Protein AF-A0AAQ3S1R1-F1 (afdb_monomer)

Radius of gyration: 22.3 Å; Cα contacts (8 Å, |Δi|>4): 97; chains: 1; bounding box: 59×36×74 Å

Structure (mmCIF, N/CA/C/O backbone):
data_AF-A0AAQ3S1R1-F1
#
_entry.id   AF-A0AAQ3S1R1-F1
#
loop_
_atom_site.group_PDB
_atom_site.id
_atom_site.type_symbol
_atom_site.label_atom_id
_atom_site.label_alt_id
_atom_site.label_comp_id
_atom_site.label_asym_id
_atom_site.label_entity_id
_atom_site.label_seq_id
_atom_site.pdbx_PDB_ins_code
_atom_site.Cartn_x
_atom_site.Cartn_y
_atom_site.Cartn_z
_atom_site.occupancy
_atom_site.B_iso_or_equiv
_atom_site.auth_seq_id
_atom_site.auth_comp_id
_atom_site.auth_asym_id
_atom_site.auth_atom_id
_atom_site.pdbx_PDB_model_num
ATOM 1 N N . MET A 1 1 ? 2.615 18.971 -16.626 1.00 72.25 1 MET A N 1
ATOM 2 C CA . MET A 1 1 ? 3.283 19.340 -15.354 1.00 72.25 1 MET A CA 1
ATOM 3 C C . MET A 1 1 ? 2.361 20.045 -14.360 1.00 72.25 1 MET A C 1
ATOM 5 O O . MET A 1 1 ? 2.331 19.606 -13.221 1.00 72.25 1 MET A O 1
ATOM 9 N N . ALA A 1 2 ? 1.572 21.056 -14.751 1.00 81.62 2 ALA A N 1
ATOM 10 C CA . ALA A 1 2 ? 0.680 21.777 -13.823 1.00 81.62 2 ALA A CA 1
ATOM 11 C C . ALA A 1 2 ? -0.302 20.872 -13.045 1.00 81.62 2 ALA A C 1
ATOM 13 O O . ALA A 1 2 ? -0.411 20.993 -11.831 1.00 81.62 2 ALA A O 1
ATOM 14 N N . VAL A 1 3 ? -0.940 19.906 -13.717 1.00 83.44 3 VAL A N 1
ATOM 15 C CA . VAL A 1 3 ? -1.873 18.945 -13.085 1.00 83.44 3 VAL A CA 1
ATOM 16 C C . VAL A 1 3 ? -1.208 18.145 -11.955 1.00 83.44 3 VAL A C 1
ATOM 18 O O . VAL A 1 3 ? -1.807 17.939 -10.906 1.00 83.44 3 VAL A O 1
ATOM 21 N N . ILE A 1 4 ? 0.059 17.762 -12.133 1.00 84.31 4 ILE A N 1
ATOM 22 C CA . ILE A 1 4 ? 0.833 16.998 -11.144 1.00 84.31 4 ILE A CA 1
ATOM 23 C C . ILE A 1 4 ? 1.127 17.858 -9.913 1.00 84.31 4 ILE A C 1
ATOM 25 O O . ILE A 1 4 ? 0.994 17.389 -8.786 1.00 84.31 4 ILE A O 1
ATOM 29 N N . LEU A 1 5 ? 1.489 19.128 -10.124 1.00 86.06 5 LEU A N 1
ATOM 30 C CA . LEU A 1 5 ? 1.729 20.072 -9.034 1.00 86.06 5 LEU A CA 1
ATOM 31 C C . LEU A 1 5 ? 0.451 20.309 -8.225 1.00 86.06 5 LEU A C 1
ATOM 33 O O . LEU A 1 5 ? 0.485 20.210 -7.002 1.00 86.06 5 LEU A O 1
ATOM 37 N N . ILE A 1 6 ? -0.684 20.517 -8.897 1.00 88.44 6 ILE A N 1
ATOM 38 C CA . ILE A 1 6 ? -1.992 20.673 -8.245 1.00 88.44 6 ILE A CA 1
ATOM 39 C C . ILE A 1 6 ? -2.332 19.425 -7.423 1.00 88.44 6 ILE A C 1
ATOM 41 O O . ILE A 1 6 ? -2.667 19.533 -6.246 1.00 88.44 6 ILE A O 1
ATOM 45 N N . GLN A 1 7 ? -2.183 18.234 -8.003 1.00 88.38 7 GLN A N 1
ATOM 46 C CA . GLN A 1 7 ? -2.467 16.977 -7.315 1.00 88.38 7 GLN A CA 1
ATOM 47 C C . GLN A 1 7 ? -1.548 16.762 -6.099 1.00 88.38 7 GLN A C 1
ATOM 49 O O . GLN A 1 7 ? -2.020 16.388 -5.027 1.00 88.38 7 GLN A O 1
ATOM 54 N N . SER A 1 8 ? -0.255 17.075 -6.223 1.00 88.25 8 SER A N 1
ATOM 55 C CA . SER A 1 8 ? 0.687 17.015 -5.100 1.00 88.25 8 SER A CA 1
ATOM 56 C C . SER A 1 8 ? 0.331 18.003 -3.981 1.00 88.25 8 SER A C 1
ATOM 58 O O . SER A 1 8 ? 0.365 17.633 -2.808 1.00 88.25 8 SER A O 1
ATOM 60 N N . ALA A 1 9 ? -0.089 19.225 -4.330 1.00 91.25 9 ALA A N 1
ATOM 61 C CA . ALA A 1 9 ? -0.513 20.240 -3.373 1.00 91.25 9 ALA A CA 1
ATOM 62 C C . ALA A 1 9 ? -1.783 19.811 -2.623 1.00 91.25 9 ALA A C 1
ATOM 64 O O . ALA A 1 9 ? -1.864 19.987 -1.409 1.00 91.25 9 ALA A O 1
ATOM 65 N N . ILE A 1 10 ? -2.738 19.179 -3.317 1.00 90.88 10 ILE A N 1
ATOM 66 C CA . ILE A 1 10 ? -3.941 18.608 -2.699 1.00 90.88 10 ILE A CA 1
ATOM 67 C C . ILE A 1 10 ? -3.560 17.518 -1.691 1.00 90.88 10 ILE A C 1
ATOM 69 O O . ILE A 1 10 ? -4.020 17.562 -0.552 1.00 90.88 10 ILE A O 1
ATOM 73 N N . TYR A 1 11 ? -2.690 16.570 -2.059 1.00 91.31 11 TYR A N 1
ATOM 74 C CA . TYR A 1 11 ? -2.262 15.509 -1.138 1.00 91.31 11 TYR A CA 1
ATOM 75 C C . TYR A 1 11 ? -1.512 16.052 0.083 1.00 91.31 11 TYR A C 1
ATOM 77 O O . TYR A 1 11 ? -1.779 15.621 1.204 1.00 91.31 11 TYR A O 1
ATOM 85 N N . LEU A 1 12 ? -0.635 17.042 -0.100 1.00 89.69 12 LEU A N 1
ATOM 86 C CA . LEU A 1 12 ? 0.029 17.727 1.012 1.00 89.69 12 LEU A CA 1
ATOM 87 C C . LEU A 1 12 ? -0.974 18.460 1.912 1.00 89.69 12 LEU A C 1
ATOM 89 O O . LEU A 1 12 ? -0.879 18.367 3.136 1.00 89.69 12 LEU A O 1
ATOM 93 N N . GLY A 1 13 ? -1.968 19.125 1.319 1.00 88.69 13 GLY A N 1
ATOM 94 C CA . GLY A 1 13 ? -3.060 19.769 2.045 1.00 88.69 13 GLY A CA 1
ATOM 95 C C . GLY A 1 13 ? -3.870 18.779 2.884 1.00 88.69 13 GLY A C 1
ATOM 96 O O . GLY A 1 13 ? -4.151 19.049 4.048 1.00 88.69 13 GLY A O 1
ATOM 97 N N . VAL A 1 14 ? -4.176 17.597 2.342 1.00 89.00 14 VAL A N 1
ATOM 98 C CA . VAL A 1 14 ? -4.851 16.511 3.072 1.00 89.00 14 VAL A CA 1
ATOM 99 C C . VAL A 1 14 ? -4.008 16.029 4.254 1.00 89.00 14 VAL A C 1
ATOM 101 O O . VAL A 1 14 ? -4.524 15.891 5.364 1.00 89.00 14 VAL A O 1
ATOM 104 N N . ILE A 1 15 ? -2.705 15.813 4.064 1.00 88.06 15 ILE A N 1
ATOM 105 C CA . ILE A 1 15 ? -1.803 15.398 5.150 1.00 88.06 15 ILE A CA 1
ATOM 106 C C . ILE A 1 15 ? -1.762 16.465 6.254 1.00 88.06 15 ILE A C 1
ATOM 108 O O . ILE A 1 15 ? -1.832 16.133 7.437 1.00 88.06 15 ILE A O 1
ATOM 112 N N . ALA A 1 16 ? -1.688 17.746 5.887 1.00 88.25 16 ALA A N 1
ATOM 113 C CA . ALA A 1 16 ? -1.698 18.848 6.844 1.00 88.25 16 ALA A CA 1
ATOM 114 C C . ALA A 1 16 ? -3.030 18.928 7.609 1.00 88.25 16 ALA A C 1
ATOM 116 O O . ALA A 1 16 ? -3.035 18.968 8.839 1.00 88.25 16 ALA A O 1
ATOM 117 N N . MET A 1 17 ? -4.160 18.867 6.901 1.00 86.00 17 MET A N 1
ATOM 118 C CA . MET A 1 17 ? -5.496 18.905 7.503 1.00 86.00 17 MET A CA 1
ATOM 119 C C . MET A 1 17 ? -5.745 17.721 8.434 1.00 86.00 17 MET A C 1
ATOM 121 O O . MET A 1 17 ? -6.276 17.898 9.525 1.00 86.00 17 MET A O 1
ATOM 125 N N . THR A 1 18 ? -5.318 16.520 8.047 1.00 82.69 18 THR A N 1
ATOM 126 C CA . THR A 1 18 ? -5.491 15.316 8.872 1.00 82.69 18 THR A CA 1
ATOM 127 C C . THR A 1 18 ? -4.656 15.346 10.153 1.00 82.69 18 THR A C 1
ATOM 129 O O . THR A 1 18 ? -5.072 14.760 11.144 1.00 82.69 18 THR A O 1
ATOM 132 N N . ARG A 1 19 ? -3.532 16.078 10.190 1.00 76.81 19 ARG A N 1
ATOM 133 C CA . ARG A 1 19 ? -2.777 16.331 11.434 1.00 76.81 19 ARG A CA 1
ATOM 134 C C . ARG A 1 19 ? -3.428 17.375 12.345 1.00 76.81 19 ARG A C 1
ATOM 136 O O . ARG A 1 19 ? -3.204 17.340 13.550 1.00 76.81 19 ARG A O 1
ATOM 143 N N . LEU A 1 20 ? -4.188 18.310 11.776 1.00 74.25 20 LEU A N 1
ATOM 144 C CA . LEU A 1 20 ? -4.850 19.394 12.511 1.00 74.25 20 LEU A CA 1
ATOM 145 C C . LEU A 1 20 ? -6.255 19.006 12.998 1.00 74.25 20 LEU A C 1
ATOM 147 O O . LEU A 1 20 ? -6.720 19.511 14.020 1.00 74.25 20 LEU A O 1
ATOM 151 N N . ALA A 1 21 ? -6.934 18.107 12.286 1.00 66.31 21 ALA A N 1
ATOM 152 C CA . ALA A 1 21 ? -8.252 17.614 12.651 1.00 66.31 21 ALA A CA 1
ATOM 153 C C . ALA A 1 21 ? -8.159 16.682 13.870 1.00 66.31 21 ALA A C 1
ATOM 155 O O . ALA A 1 21 ? -7.560 15.609 13.819 1.00 66.31 21 ALA A O 1
ATOM 156 N N . ARG A 1 22 ? -8.770 17.090 14.988 1.00 56.19 22 ARG A N 1
ATOM 157 C CA . ARG A 1 22 ? -8.844 16.276 16.208 1.00 56.19 22 ARG A CA 1
ATOM 158 C C . ARG A 1 22 ? -9.687 15.008 15.933 1.00 56.19 22 ARG A C 1
ATOM 160 O O . ARG A 1 22 ? -10.780 15.141 15.379 1.00 56.19 22 ARG A O 1
ATOM 167 N N . PRO A 1 23 ? -9.238 13.801 16.330 1.00 57.78 23 PRO A N 1
ATOM 168 C CA . PRO A 1 23 ? -9.974 12.561 16.078 1.00 57.78 23 PRO A CA 1
ATOM 169 C C . PRO A 1 23 ? -11.322 12.566 16.810 1.00 57.78 2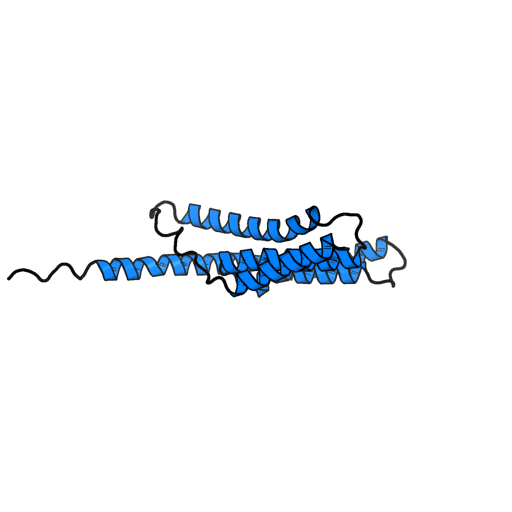3 PRO A C 1
ATOM 171 O O . PRO A 1 23 ? -11.376 12.854 18.007 1.00 57.78 23 PRO A O 1
ATOM 174 N N . SER A 1 24 ? -12.422 12.255 16.115 1.00 54.31 24 SER A N 1
ATOM 175 C CA . SER A 1 24 ? -13.728 12.096 16.767 1.00 54.31 24 SER A CA 1
ATOM 176 C C . SER A 1 24 ? -14.542 10.951 16.165 1.00 54.31 24 SER A C 1
ATOM 178 O O . SER A 1 24 ? -15.211 11.094 15.147 1.00 54.31 24 SER A O 1
ATOM 180 N N . PHE A 1 25 ? -14.529 9.809 16.852 1.00 55.0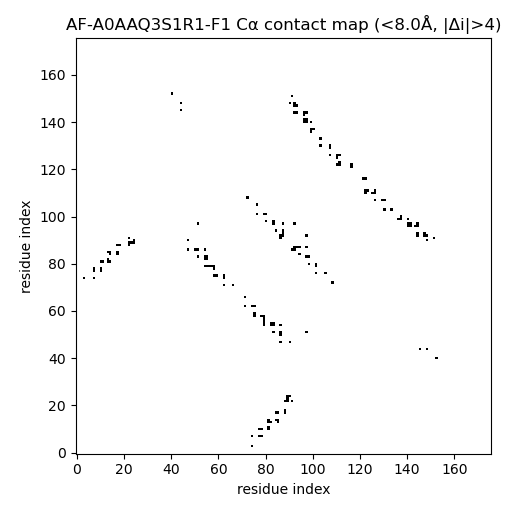3 25 PHE A N 1
ATOM 181 C CA . PHE A 1 25 ? -15.549 8.764 16.700 1.00 55.03 25 PHE A CA 1
ATOM 182 C C . PHE A 1 25 ? -16.813 9.028 17.519 1.00 55.03 25 PHE A C 1
ATOM 184 O O . PHE A 1 25 ? -17.808 8.311 17.394 1.00 55.03 25 PHE A O 1
ATOM 191 N N . SER A 1 26 ? -16.793 10.075 18.344 1.00 50.84 26 SER A N 1
ATOM 192 C CA . SER A 1 26 ? -17.716 10.256 19.464 1.00 50.84 26 SER A CA 1
ATOM 193 C C . SER A 1 26 ? -19.186 10.465 19.088 1.00 50.84 26 SER A C 1
ATOM 195 O O . SER A 1 26 ? -20.030 10.516 19.977 1.00 50.84 26 SER A O 1
ATOM 197 N N . LYS A 1 27 ? -19.538 10.571 17.799 1.00 51.19 27 LYS A N 1
ATOM 198 C CA . LYS A 1 27 ? -20.921 10.850 17.373 1.00 51.19 27 LYS A CA 1
ATOM 199 C C . LYS A 1 27 ? -21.674 9.677 16.747 1.00 51.19 27 LYS A C 1
ATOM 201 O O . LYS A 1 27 ? -22.898 9.752 16.683 1.00 51.19 27 LYS A O 1
ATOM 206 N N . LEU A 1 28 ? -21.005 8.600 16.323 1.00 50.53 28 LEU A N 1
ATOM 207 C CA . LEU A 1 28 ? -21.685 7.473 15.660 1.00 50.53 28 LEU A CA 1
ATOM 208 C C . LEU A 1 28 ? -22.087 6.348 16.629 1.00 50.53 28 LEU A C 1
ATOM 210 O O . LEU A 1 28 ? -23.122 5.717 16.428 1.00 50.53 28 LEU A O 1
ATOM 214 N N . CYS A 1 29 ? -21.339 6.152 17.721 1.00 52.62 29 CYS A N 1
ATOM 215 C CA . CYS A 1 29 ? -21.615 5.100 18.711 1.00 52.62 29 CYS A CA 1
ATOM 216 C C . CYS A 1 29 ? -22.674 5.474 19.764 1.00 52.62 29 CYS A C 1
ATOM 218 O O . CYS A 1 29 ? -23.136 4.606 20.495 1.00 52.62 29 CYS A O 1
ATOM 220 N N . TYR A 1 30 ? -23.112 6.737 19.838 1.00 49.56 30 TYR A N 1
ATOM 221 C CA . TYR A 1 30 ? -24.005 7.197 20.912 1.00 49.56 30 TYR A CA 1
ATOM 222 C C . TYR A 1 30 ? -25.465 6.710 20.781 1.00 49.56 30 TYR A C 1
ATOM 224 O O . TYR A 1 30 ? -26.239 6.835 21.724 1.00 49.56 30 TYR A O 1
ATOM 232 N N . ARG A 1 31 ? -25.894 6.169 19.627 1.00 47.38 31 ARG A N 1
ATOM 233 C CA . ARG A 1 31 ? -27.337 6.066 19.317 1.00 47.38 31 ARG A CA 1
ATOM 234 C C . ARG A 1 31 ? -27.934 4.658 19.191 1.00 47.38 31 ARG A C 1
ATOM 236 O O . ARG A 1 31 ? -29.141 4.570 18.956 1.00 47.38 31 ARG A O 1
ATOM 243 N N . ARG A 1 32 ? -27.194 3.543 19.305 1.00 46.50 32 ARG A N 1
ATOM 244 C CA . ARG A 1 32 ? -27.811 2.244 18.948 1.00 46.50 32 ARG A CA 1
ATOM 245 C C . ARG A 1 32 ? -27.355 1.005 19.730 1.00 46.50 32 ARG A C 1
ATOM 247 O O . ARG A 1 32 ? -26.499 0.262 19.282 1.00 46.50 32 ARG A O 1
ATOM 254 N N . SER A 1 33 ? -28.099 0.756 20.810 1.00 46.12 33 SER A N 1
ATOM 255 C CA . SER A 1 33 ? -28.757 -0.515 21.173 1.00 46.12 33 SER A CA 1
ATOM 256 C C . SER A 1 33 ? -27.902 -1.784 21.353 1.00 46.12 33 SER A C 1
ATOM 258 O O . SER A 1 33 ? -27.384 -2.375 20.400 1.00 46.12 33 SER A O 1
ATOM 260 N N . ASP A 1 34 ? -27.932 -2.273 22.598 1.00 56.06 34 ASP A N 1
ATOM 261 C CA . ASP A 1 34 ? -27.198 -3.400 23.195 1.00 56.06 34 ASP A CA 1
ATOM 262 C C . ASP A 1 34 ? -27.246 -4.745 22.454 1.00 56.06 34 ASP A C 1
ATOM 264 O O . ASP A 1 34 ? -26.391 -5.601 22.663 1.00 56.06 34 ASP A O 1
ATOM 268 N N . LYS A 1 35 ? -28.210 -4.964 21.552 1.00 54.94 35 LYS A N 1
ATOM 269 C CA . LYS A 1 35 ? -28.417 -6.274 20.905 1.00 54.94 35 LYS A CA 1
ATOM 270 C C . LYS A 1 35 ? -27.673 -6.449 19.573 1.00 54.94 35 LYS A C 1
ATOM 272 O O . LYS A 1 35 ? -27.606 -7.560 19.057 1.00 54.94 35 LYS A O 1
ATOM 277 N N . SER A 1 36 ? -27.102 -5.374 19.017 1.00 60.97 36 SER A N 1
ATOM 278 C CA . SER A 1 36 ? -26.448 -5.367 17.690 1.00 60.97 36 SER A CA 1
ATOM 279 C C . SER A 1 36 ? -24.944 -5.069 17.714 1.00 60.97 36 SER A C 1
ATOM 281 O O . SER A 1 36 ? -24.319 -4.993 16.656 1.00 60.97 36 SER A O 1
ATOM 283 N N . ILE A 1 37 ? -24.346 -4.949 18.904 1.00 68.50 37 ILE A N 1
ATOM 284 C CA . ILE A 1 37 ? -22.960 -4.494 19.099 1.00 68.50 37 ILE A CA 1
ATOM 285 C C . ILE A 1 37 ? -21.964 -5.345 18.300 1.00 68.50 37 ILE A C 1
ATOM 287 O O . ILE A 1 37 ? -21.117 -4.793 17.606 1.00 68.50 37 ILE A O 1
ATOM 291 N N . ASN A 1 38 ? -22.106 -6.675 18.299 1.00 69.75 38 ASN A N 1
ATOM 292 C CA . ASN A 1 38 ? -21.210 -7.564 17.546 1.00 69.75 38 ASN A CA 1
ATOM 293 C C . ASN A 1 38 ? -21.316 -7.382 16.022 1.00 69.75 38 ASN A C 1
ATOM 295 O O . ASN A 1 38 ? -20.308 -7.448 15.318 1.00 69.75 38 ASN A O 1
ATOM 299 N N . LEU A 1 39 ? -22.522 -7.123 15.507 1.00 72.81 39 LEU A N 1
ATOM 300 C CA . LEU A 1 39 ? -22.759 -6.913 14.077 1.00 72.81 39 LEU A CA 1
ATOM 301 C C . LEU A 1 39 ? -22.211 -5.550 13.641 1.00 72.81 39 LEU A C 1
ATOM 303 O O . LEU A 1 39 ? -21.494 -5.465 12.645 1.00 72.81 39 LEU A O 1
ATOM 307 N N . VAL A 1 40 ? -22.459 -4.508 14.439 1.00 74.31 40 VAL A N 1
ATOM 308 C CA . VAL A 1 40 ? -21.894 -3.169 14.227 1.00 74.31 40 VAL A CA 1
ATOM 309 C C . VAL A 1 40 ? -20.365 -3.220 14.295 1.00 74.31 40 VAL A C 1
ATOM 311 O O . VAL A 1 40 ? -19.700 -2.715 13.393 1.00 74.31 40 VAL A O 1
ATOM 314 N N . HIS A 1 41 ? -19.800 -3.920 15.280 1.00 74.19 41 HIS A N 1
ATOM 315 C CA . HIS A 1 41 ? -18.359 -4.089 15.450 1.00 74.19 41 HIS A CA 1
ATOM 316 C C . HIS A 1 41 ? -17.713 -4.774 14.236 1.00 74.19 41 HIS A C 1
ATOM 318 O O . HIS A 1 41 ? -16.707 -4.294 13.713 1.00 74.19 41 HIS A O 1
ATOM 324 N N . ASN A 1 42 ? -18.314 -5.860 13.738 1.00 78.75 42 ASN A N 1
ATOM 325 C CA . ASN A 1 42 ? -17.806 -6.557 12.559 1.00 78.75 42 ASN A CA 1
ATOM 326 C C . ASN A 1 42 ? -17.948 -5.712 11.282 1.00 78.75 42 ASN A C 1
ATOM 328 O O . ASN A 1 42 ? -17.025 -5.654 10.472 1.00 78.75 42 ASN A O 1
ATOM 332 N N . SER A 1 43 ? -19.067 -4.997 11.129 1.00 80.88 43 SER A N 1
ATOM 333 C CA . SER A 1 43 ? -19.280 -4.099 9.989 1.00 80.88 43 SER A CA 1
ATOM 334 C C . SER A 1 43 ? -18.255 -2.963 9.958 1.00 80.88 43 SER A C 1
ATOM 336 O O . SER A 1 43 ? -17.694 -2.677 8.905 1.00 80.88 43 SER A O 1
ATOM 338 N N . LEU A 1 44 ? -17.917 -2.381 11.113 1.00 81.00 44 LEU A N 1
ATOM 339 C CA . LEU A 1 44 ? -16.952 -1.289 11.209 1.00 81.00 44 LEU A CA 1
ATOM 340 C C . LEU A 1 44 ? -15.526 -1.763 10.904 1.00 81.00 44 LEU A C 1
ATOM 342 O O . LEU A 1 44 ? -14.792 -1.060 10.214 1.00 81.00 44 LEU A O 1
ATOM 346 N N . LYS A 1 45 ? -15.154 -2.983 11.321 1.00 84.31 45 LYS A N 1
ATOM 347 C CA . LYS A 1 45 ? -13.883 -3.613 10.917 1.00 84.31 45 LYS A CA 1
ATOM 348 C C . LYS A 1 45 ? -13.792 -3.795 9.404 1.00 84.31 45 LYS A C 1
ATOM 350 O O . LYS A 1 4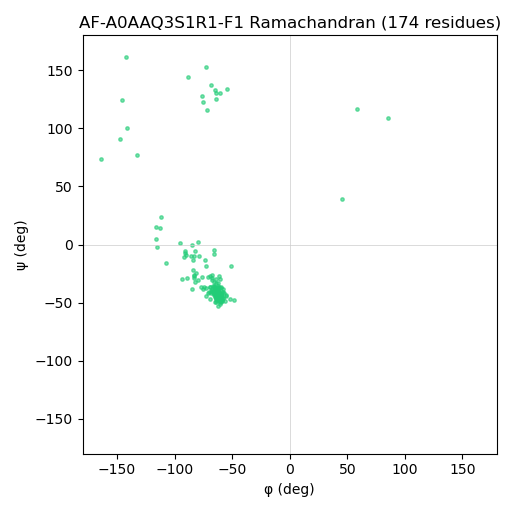5 ? -12.778 -3.444 8.808 1.00 84.31 45 LYS A O 1
ATOM 355 N N . ILE A 1 46 ? -14.850 -4.328 8.790 1.00 85.75 46 ILE A N 1
ATOM 356 C CA . ILE A 1 46 ? -14.910 -4.551 7.341 1.00 85.75 46 ILE A CA 1
ATOM 357 C C . ILE A 1 46 ? -14.805 -3.214 6.602 1.00 85.75 46 ILE A C 1
ATOM 359 O O . ILE A 1 46 ? -13.992 -3.086 5.692 1.00 85.75 46 ILE A O 1
ATOM 363 N N . VAL A 1 47 ? -15.558 -2.199 7.033 1.00 88.12 47 VAL A N 1
ATOM 364 C CA . VAL A 1 47 ? -15.503 -0.849 6.455 1.00 88.12 47 VAL A CA 1
ATOM 365 C C . VAL A 1 47 ? -14.103 -0.249 6.587 1.00 88.12 47 VAL A C 1
ATOM 367 O O . VAL A 1 47 ? -13.579 0.260 5.603 1.00 88.12 47 VAL A O 1
ATOM 370 N N . ALA A 1 48 ? -13.458 -0.360 7.751 1.00 86.50 48 ALA A N 1
ATOM 371 C CA . ALA A 1 48 ? -12.100 0.144 7.951 1.00 86.50 48 ALA A CA 1
ATOM 372 C C . ALA A 1 48 ? -11.091 -0.519 6.999 1.00 86.50 48 ALA A C 1
ATOM 374 O O . ALA A 1 48 ? -10.289 0.172 6.369 1.00 86.50 48 ALA A O 1
ATOM 375 N N . LEU A 1 49 ? -11.158 -1.846 6.838 1.00 88.62 49 LEU A N 1
ATOM 376 C CA . LEU A 1 49 ? -10.303 -2.579 5.900 1.00 88.62 49 LEU A CA 1
ATOM 377 C C . LEU A 1 49 ? -10.562 -2.164 4.445 1.00 88.62 49 LEU A C 1
ATOM 379 O O . LEU A 1 49 ? -9.608 -1.937 3.701 1.00 88.62 49 LEU A O 1
ATOM 383 N N . TRP A 1 50 ? -11.827 -1.991 4.050 1.00 90.81 50 TRP A N 1
ATOM 384 C CA . TRP A 1 50 ? -12.188 -1.491 2.721 1.00 90.81 50 TRP A CA 1
ATOM 385 C C . TRP A 1 50 ? -11.709 -0.063 2.475 1.00 90.81 50 TRP A C 1
ATOM 387 O O . TRP A 1 50 ? -11.228 0.228 1.384 1.00 90.81 50 TRP A O 1
ATOM 397 N N . CYS A 1 51 ? -11.783 0.821 3.472 1.00 89.25 51 CYS A N 1
ATOM 398 C CA . CYS A 1 51 ? -11.249 2.176 3.369 1.00 89.25 51 CYS A CA 1
ATOM 399 C C . CYS A 1 51 ? -9.731 2.170 3.164 1.00 89.25 51 CYS A C 1
ATOM 401 O O . CYS A 1 51 ? -9.229 2.913 2.323 1.00 89.25 51 CYS A O 1
ATOM 403 N N . ILE A 1 52 ? -8.999 1.320 3.893 1.00 90.12 52 ILE A N 1
ATOM 404 C CA . ILE A 1 52 ? -7.548 1.170 3.711 1.00 90.12 52 ILE A CA 1
ATOM 405 C C . ILE A 1 52 ? -7.247 0.639 2.306 1.00 90.12 52 ILE A C 1
ATOM 407 O O . ILE A 1 52 ? -6.396 1.195 1.619 1.00 90.12 52 ILE A O 1
ATOM 411 N N . LEU A 1 53 ? -7.966 -0.386 1.842 1.00 91.62 53 LEU A N 1
ATOM 412 C CA . LEU A 1 53 ? -7.791 -0.925 0.492 1.00 91.62 53 LEU A CA 1
ATOM 413 C C . LEU A 1 53 ? -8.067 0.141 -0.579 1.00 91.62 53 LEU A C 1
ATOM 415 O O . LEU A 1 53 ? -7.253 0.354 -1.476 1.00 91.62 53 LEU A O 1
ATOM 419 N N . ALA A 1 54 ? -9.179 0.866 -0.447 1.00 92.06 54 ALA A N 1
ATOM 420 C CA . ALA A 1 54 ? -9.543 1.953 -1.346 1.00 92.06 54 ALA A CA 1
ATOM 421 C C . ALA A 1 54 ? -8.484 3.066 -1.356 1.00 92.06 54 ALA A C 1
ATOM 423 O O . ALA A 1 54 ? -8.198 3.611 -2.421 1.00 92.06 54 ALA A O 1
ATOM 424 N N . ALA A 1 55 ? -7.850 3.370 -0.219 1.00 92.62 55 ALA A N 1
ATOM 425 C CA . ALA A 1 55 ? -6.777 4.361 -0.135 1.00 92.62 55 ALA A CA 1
ATOM 426 C C . ALA A 1 55 ? -5.541 3.990 -0.977 1.00 92.62 55 ALA A C 1
ATOM 428 O O . ALA A 1 55 ? -4.910 4.880 -1.542 1.00 92.62 55 ALA A O 1
ATOM 429 N N . TYR A 1 56 ? -5.222 2.699 -1.118 1.00 90.88 56 TYR A N 1
ATOM 430 C CA . TYR A 1 56 ? -4.123 2.228 -1.974 1.00 90.88 56 TYR A CA 1
ATOM 431 C C . TYR A 1 56 ? -4.513 2.084 -3.449 1.00 90.88 56 TYR A C 1
ATOM 433 O O . TYR A 1 56 ? -3.662 2.224 -4.327 1.00 90.88 56 TYR A O 1
ATOM 441 N N . VAL A 1 57 ? -5.785 1.807 -3.736 1.00 92.19 57 VAL A N 1
ATOM 442 C CA . VAL A 1 57 ? -6.283 1.585 -5.102 1.00 92.19 57 VAL A CA 1
ATOM 443 C C . VAL A 1 57 ? -6.635 2.901 -5.804 1.00 92.19 57 VAL A C 1
ATOM 445 O O . VAL A 1 57 ? -6.354 3.073 -6.985 1.00 92.19 57 VAL A O 1
ATOM 448 N N . THR A 1 58 ? -7.204 3.868 -5.087 1.00 90.62 58 THR A N 1
ATOM 449 C CA . THR A 1 58 ? -7.681 5.140 -5.659 1.00 90.62 58 THR A CA 1
ATOM 450 C C . THR A 1 58 ? -6.587 5.937 -6.389 1.00 90.62 58 THR A C 1
ATOM 452 O O . THR A 1 58 ? -6.832 6.365 -7.518 1.00 90.62 58 THR A O 1
ATOM 455 N N . PRO A 1 59 ? -5.366 6.115 -5.839 1.00 88.31 59 PRO A N 1
ATOM 456 C CA . PRO A 1 59 ? -4.312 6.861 -6.524 1.00 88.31 59 PRO A CA 1
ATOM 457 C C . PRO A 1 59 ? -3.914 6.238 -7.866 1.00 88.31 59 PRO A C 1
ATOM 459 O O . PRO A 1 59 ? -3.549 6.970 -8.778 1.00 88.31 59 PRO A O 1
ATOM 462 N N . PHE A 1 60 ? -4.034 4.914 -8.020 1.00 87.31 60 PHE A N 1
ATOM 463 C CA . PHE A 1 60 ? -3.724 4.228 -9.276 1.00 87.31 60 PHE A CA 1
ATOM 464 C C . PHE A 1 60 ? -4.634 4.682 -10.428 1.00 87.31 60 PHE A C 1
ATOM 466 O O . PHE A 1 60 ? -4.153 4.881 -11.537 1.00 87.31 60 PHE A O 1
ATOM 473 N N . PHE A 1 61 ? -5.923 4.906 -10.158 1.00 87.25 61 PHE A N 1
ATOM 474 C CA . PHE A 1 61 ? -6.889 5.347 -11.172 1.00 87.25 61 PHE A CA 1
ATOM 475 C C . PHE A 1 61 ? -6.847 6.852 -11.453 1.00 87.25 61 PHE A C 1
ATOM 477 O O . PHE A 1 61 ? -7.256 7.287 -12.525 1.00 87.25 61 PHE A O 1
ATOM 484 N N . ILE A 1 62 ? -6.379 7.656 -10.495 1.00 85.75 62 ILE A N 1
ATOM 485 C CA . ILE A 1 62 ? -6.315 9.116 -10.649 1.00 85.75 62 ILE A CA 1
ATOM 486 C C . ILE A 1 62 ? -5.088 9.533 -11.472 1.00 85.75 62 ILE A C 1
ATOM 488 O O . ILE A 1 62 ? -5.119 10.561 -12.147 1.00 85.75 62 ILE A O 1
ATOM 492 N N . ILE A 1 63 ? -3.991 8.772 -11.412 1.00 85.19 63 ILE A N 1
ATOM 493 C CA . ILE A 1 63 ? -2.738 9.14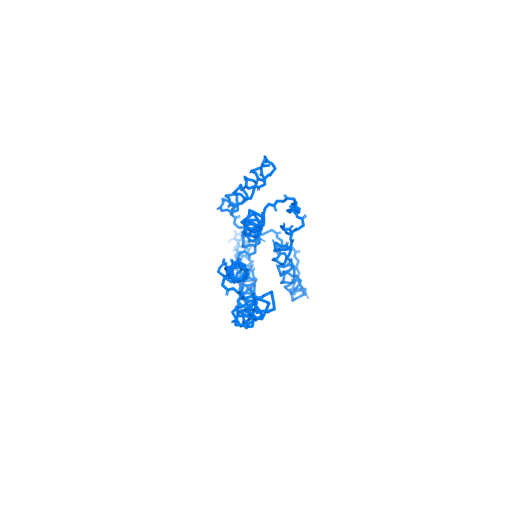6 -12.074 1.00 85.19 63 ILE A CA 1
ATOM 494 C C . ILE A 1 63 ? -2.851 8.920 -13.588 1.00 85.19 63 ILE A C 1
ATOM 496 O O . ILE A 1 63 ? -3.082 7.793 -14.025 1.00 85.19 63 ILE A O 1
ATOM 500 N N . PRO A 1 64 ? -2.634 9.958 -1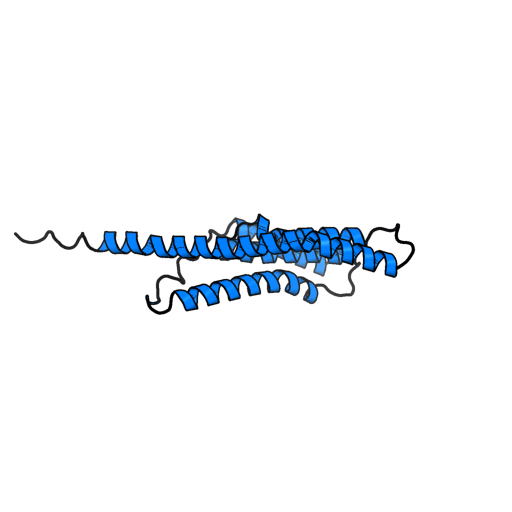4.415 1.00 81.69 64 PRO A N 1
ATOM 501 C CA . PRO A 1 64 ? -2.694 9.804 -15.859 1.00 81.69 64 PRO A CA 1
ATOM 502 C C . PRO A 1 64 ? -1.529 8.950 -16.379 1.00 81.69 64 PRO A C 1
ATOM 504 O O . PRO A 1 64 ? -0.372 9.152 -16.006 1.00 81.69 64 PRO A O 1
ATOM 507 N N . HIS A 1 65 ? -1.823 8.044 -17.315 1.00 79.06 65 HIS A N 1
ATOM 508 C CA . HIS A 1 65 ? -0.842 7.132 -17.925 1.00 79.06 65 HIS A CA 1
ATOM 509 C C . HIS A 1 65 ? 0.241 7.823 -18.769 1.00 79.06 65 HIS A C 1
ATOM 511 O O . HIS A 1 65 ? 1.198 7.186 -19.194 1.00 79.06 65 HIS A O 1
ATOM 517 N N . THR A 1 66 ? 0.109 9.125 -19.019 1.00 82.69 66 THR A N 1
ATOM 518 C CA . THR A 1 66 ? 1.047 9.921 -19.821 1.00 82.69 66 THR A CA 1
ATOM 519 C C . THR A 1 66 ? 2.238 10.454 -19.017 1.00 82.69 66 THR A C 1
ATOM 521 O O . THR A 1 66 ? 3.094 11.147 -19.566 1.00 82.69 66 THR A O 1
ATOM 524 N N . VAL A 1 67 ? 2.302 10.169 -17.713 1.00 84.12 67 VAL A N 1
ATOM 525 C CA . VAL A 1 67 ? 3.354 10.659 -16.813 1.00 84.12 67 VAL A CA 1
ATOM 526 C C . VAL A 1 67 ? 4.543 9.701 -16.793 1.00 84.12 67 VAL A C 1
ATOM 528 O O . VAL A 1 67 ? 4.385 8.484 -16.819 1.00 84.12 67 VAL A O 1
ATOM 531 N N . HIS A 1 68 ? 5.751 10.261 -16.693 1.00 85.81 68 HIS A N 1
ATOM 532 C CA . HIS A 1 68 ? 6.976 9.481 -16.543 1.00 85.81 68 HIS A CA 1
ATOM 533 C C . HIS A 1 68 ? 6.882 8.515 -15.338 1.00 85.81 68 HIS A C 1
ATOM 535 O O . HIS A 1 68 ? 6.513 8.970 -14.250 1.00 85.81 68 HIS A O 1
ATOM 541 N N . PRO A 1 69 ? 7.274 7.231 -15.468 1.00 84.69 69 PRO A N 1
ATOM 542 C CA . PRO A 1 69 ? 7.061 6.206 -14.439 1.00 84.69 69 PRO A CA 1
ATOM 543 C C . PRO A 1 69 ? 7.550 6.593 -13.040 1.00 84.69 69 PRO A C 1
ATOM 545 O O . PRO A 1 69 ? 6.792 6.495 -12.083 1.00 84.69 69 PRO A O 1
ATOM 548 N N . ILE A 1 70 ? 8.769 7.132 -12.922 1.00 86.00 70 ILE A N 1
ATOM 549 C CA . ILE A 1 70 ? 9.344 7.572 -11.633 1.00 86.00 70 ILE A CA 1
ATOM 550 C C . ILE A 1 70 ? 8.467 8.638 -10.961 1.00 86.00 70 ILE A C 1
ATOM 552 O O . ILE A 1 70 ? 8.240 8.616 -9.753 1.00 86.00 70 ILE A O 1
ATOM 556 N N . LEU A 1 71 ? 7.950 9.573 -11.756 1.00 87.38 71 LEU A N 1
ATOM 557 C CA . LEU A 1 71 ? 7.142 10.679 -11.262 1.00 87.38 71 LEU A CA 1
ATOM 558 C C . LEU A 1 71 ? 5.738 10.189 -10.874 1.00 87.38 71 LEU A C 1
ATOM 560 O O . LEU A 1 71 ? 5.198 10.610 -9.853 1.00 87.38 71 LEU A O 1
ATOM 564 N N . GLY A 1 72 ? 5.191 9.239 -11.639 1.00 88.94 72 GLY A N 1
ATOM 565 C CA . GLY A 1 72 ? 3.959 8.526 -11.307 1.00 88.94 72 GLY A CA 1
ATOM 566 C C . GLY A 1 72 ? 4.075 7.717 -10.014 1.00 88.94 72 GLY A C 1
ATOM 567 O O . GLY A 1 72 ? 3.166 7.759 -9.194 1.00 88.94 72 GLY A O 1
ATOM 568 N N . TRP A 1 73 ? 5.205 7.047 -9.773 1.00 91.06 73 TRP A N 1
ATOM 569 C CA . TRP A 1 73 ? 5.446 6.291 -8.540 1.00 91.06 73 TRP A CA 1
ATOM 570 C C . TRP A 1 73 ? 5.480 7.185 -7.305 1.00 91.06 73 TRP A C 1
ATOM 572 O O . TRP A 1 73 ? 4.822 6.883 -6.313 1.00 91.06 73 TRP A O 1
ATOM 582 N N . ILE A 1 74 ? 6.195 8.312 -7.365 1.00 91.19 74 ILE A N 1
ATOM 583 C CA . ILE A 1 74 ? 6.242 9.274 -6.254 1.00 91.19 74 ILE A CA 1
ATOM 584 C C . ILE A 1 74 ? 4.842 9.833 -5.978 1.00 91.19 74 ILE A C 1
ATOM 586 O O . ILE A 1 74 ? 4.421 9.906 -4.824 1.00 91.19 74 ILE A O 1
ATOM 590 N N . LEU A 1 75 ? 4.097 10.184 -7.029 1.00 91.00 75 LEU A N 1
ATOM 591 C CA . LEU A 1 75 ? 2.741 10.714 -6.900 1.00 91.00 75 LEU A CA 1
ATOM 592 C C . LEU A 1 75 ? 1.765 9.671 -6.332 1.00 91.00 75 LEU A C 1
ATOM 594 O O . LEU A 1 75 ? 0.937 10.008 -5.487 1.00 91.00 75 LEU A O 1
ATOM 598 N N . TYR A 1 76 ? 1.903 8.407 -6.742 1.00 92.69 76 TYR A N 1
ATOM 599 C CA . TYR A 1 76 ? 1.154 7.273 -6.200 1.00 92.69 76 TYR A CA 1
ATOM 600 C C . TYR A 1 76 ? 1.431 7.091 -4.710 1.00 92.69 76 TYR A C 1
ATOM 602 O O . TYR A 1 76 ? 0.497 7.051 -3.912 1.00 92.69 76 TYR A O 1
ATOM 610 N N . LEU A 1 77 ? 2.709 7.036 -4.326 1.00 92.62 77 LEU A N 1
ATOM 611 C CA . LEU A 1 77 ? 3.120 6.863 -2.936 1.00 92.62 77 LEU A CA 1
ATOM 612 C C . LEU A 1 77 ? 2.640 8.024 -2.061 1.00 92.62 77 LEU A C 1
ATOM 614 O O . LEU A 1 77 ? 2.164 7.788 -0.950 1.00 92.62 77 LEU A O 1
ATOM 618 N N . LEU A 1 78 ? 2.715 9.260 -2.559 1.00 92.88 78 LEU A N 1
ATOM 619 C CA . LEU A 1 78 ? 2.222 10.441 -1.854 1.00 92.88 78 LEU A CA 1
ATOM 620 C C . LEU A 1 78 ? 0.693 10.415 -1.695 1.00 92.88 78 LEU A C 1
ATOM 622 O O . LEU A 1 78 ? 0.187 10.689 -0.608 1.00 92.88 78 LEU A O 1
ATOM 626 N N . GLY A 1 79 ? -0.039 10.049 -2.750 1.00 91.75 79 GLY A N 1
ATOM 627 C CA . GLY A 1 79 ? -1.496 9.926 -2.720 1.00 91.75 79 GLY A CA 1
ATOM 628 C C . GLY A 1 79 ? -1.974 8.817 -1.784 1.00 91.75 79 GLY A C 1
ATOM 629 O O . GLY A 1 79 ? -2.862 9.048 -0.965 1.00 91.75 79 GLY A O 1
ATOM 630 N N . ALA A 1 80 ? -1.344 7.642 -1.844 1.00 93.44 80 ALA A N 1
ATOM 631 C CA . ALA A 1 80 ? -1.635 6.530 -0.944 1.00 93.44 80 ALA A CA 1
ATOM 632 C C . ALA A 1 80 ? -1.369 6.927 0.515 1.00 93.44 80 ALA A C 1
ATOM 634 O O . ALA A 1 80 ? -2.220 6.715 1.373 1.00 93.44 80 ALA A O 1
ATOM 635 N N . PHE A 1 81 ? -0.243 7.593 0.795 1.00 92.19 81 PHE A N 1
ATOM 636 C CA . PHE A 1 81 ? 0.071 8.092 2.134 1.00 92.19 81 PHE A CA 1
ATOM 637 C C . PHE A 1 81 ? -0.969 9.106 2.642 1.00 92.19 81 PHE A C 1
ATOM 639 O O . PHE A 1 81 ? -1.413 9.003 3.786 1.00 92.19 81 PHE A O 1
ATOM 646 N N . ALA A 1 82 ? -1.397 10.050 1.798 1.00 93.00 82 ALA A N 1
ATOM 647 C CA . ALA A 1 82 ? -2.402 11.053 2.152 1.00 93.00 82 ALA A CA 1
ATOM 648 C C . ALA A 1 82 ? -3.781 10.435 2.440 1.00 93.00 82 ALA A C 1
ATOM 650 O O . ALA A 1 82 ? -4.444 10.805 3.404 1.00 93.00 82 ALA A O 1
ATOM 651 N N . LEU A 1 83 ? -4.221 9.462 1.640 1.00 91.50 83 LEU A N 1
ATOM 652 C CA . LEU A 1 83 ? -5.497 8.782 1.878 1.00 91.50 83 LEU A CA 1
ATOM 653 C C . LEU A 1 83 ? -5.422 7.841 3.090 1.00 91.50 83 LEU A C 1
ATOM 655 O O . LEU A 1 83 ? -6.357 7.784 3.891 1.00 91.50 83 LEU A O 1
ATOM 659 N N . CYS A 1 84 ? -4.292 7.158 3.291 1.00 89.69 84 CYS A N 1
ATOM 660 C CA . CYS A 1 84 ? -4.052 6.376 4.500 1.00 89.69 84 CYS A CA 1
ATOM 661 C C . CYS A 1 84 ? -4.030 7.257 5.755 1.00 89.69 84 CYS A C 1
ATOM 663 O O . CYS A 1 84 ? -4.530 6.817 6.787 1.00 89.69 84 CYS A O 1
ATOM 665 N N . SER A 1 85 ? -3.519 8.495 5.695 1.00 88.31 85 SER A N 1
ATOM 666 C CA . SER A 1 85 ? -3.539 9.405 6.849 1.00 88.31 85 SER A CA 1
ATOM 667 C C . SER A 1 85 ? -4.961 9.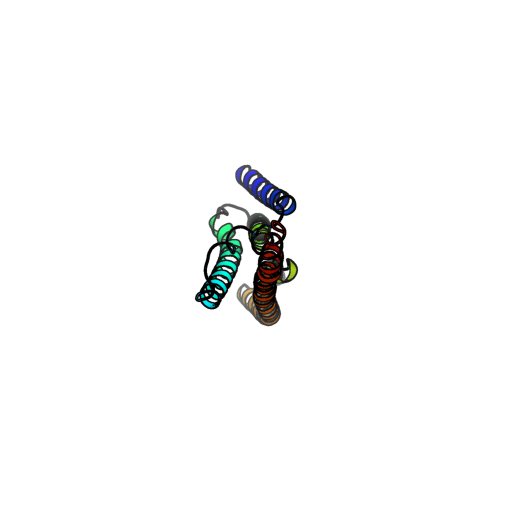809 7.242 1.00 88.31 85 SER A C 1
ATOM 669 O O . SER A 1 85 ? -5.236 9.949 8.433 1.00 88.31 85 SER A O 1
ATOM 671 N N . ILE A 1 86 ? -5.889 9.919 6.285 1.00 88.12 86 ILE A N 1
ATOM 672 C CA . ILE A 1 86 ? -7.320 10.086 6.585 1.00 88.12 86 ILE A CA 1
ATOM 673 C C . ILE A 1 86 ? -7.836 8.858 7.339 1.00 88.12 86 ILE A C 1
ATOM 675 O O . ILE A 1 86 ? -8.394 9.005 8.423 1.00 88.12 86 ILE A O 1
ATOM 679 N N . ALA A 1 87 ? -7.621 7.650 6.807 1.00 87.06 87 ALA A N 1
ATOM 680 C CA . ALA A 1 87 ? -8.096 6.419 7.439 1.00 87.06 87 ALA A CA 1
ATOM 681 C C . ALA A 1 87 ? -7.512 6.235 8.852 1.00 87.06 87 ALA A C 1
ATOM 683 O O . ALA A 1 87 ? -8.239 5.915 9.787 1.00 87.06 87 ALA A O 1
ATOM 684 N N . ILE A 1 88 ? -6.220 6.510 9.041 1.00 86.00 88 ILE A N 1
ATOM 685 C CA . ILE A 1 88 ? -5.553 6.451 10.348 1.00 86.00 88 ILE A CA 1
ATOM 686 C C . ILE A 1 88 ? -6.223 7.391 11.354 1.00 86.00 88 ILE A C 1
ATOM 688 O O . ILE A 1 88 ? -6.501 6.972 12.474 1.00 86.00 88 ILE A O 1
ATOM 692 N N . ASN A 1 89 ? -6.514 8.633 10.961 1.00 85.25 89 ASN A N 1
ATOM 693 C CA . ASN A 1 89 ? -7.103 9.625 11.862 1.00 85.25 89 ASN A CA 1
ATOM 694 C C . ASN A 1 89 ? -8.590 9.391 12.130 1.00 85.25 89 ASN A C 1
ATOM 696 O O . ASN A 1 89 ? -9.035 9.577 13.259 1.00 85.25 89 ASN A O 1
ATOM 700 N N . VAL A 1 90 ? -9.354 8.965 11.121 1.00 82.69 90 VAL A N 1
ATOM 701 C CA . VAL A 1 90 ? -10.774 8.623 11.286 1.00 82.69 90 VAL A CA 1
ATOM 702 C C . VAL A 1 90 ? -10.916 7.426 12.208 1.00 82.69 90 VAL A C 1
ATOM 704 O O . VAL A 1 90 ? -11.761 7.455 13.095 1.00 82.69 90 VAL A O 1
ATOM 707 N N . PHE A 1 91 ? -10.074 6.404 12.023 1.00 77.88 91 PHE A N 1
ATOM 708 C CA . PHE A 1 91 ? -10.187 5.153 12.756 1.00 77.88 91 PHE A CA 1
ATOM 709 C C . PHE A 1 91 ? -9.297 5.042 14.012 1.00 77.88 91 PHE A C 1
ATOM 711 O O . PHE A 1 91 ? -9.333 4.020 14.696 1.00 77.88 91 PHE A O 1
ATOM 718 N N . LEU A 1 92 ? -8.525 6.086 14.342 1.00 77.81 92 LEU A N 1
ATOM 719 C CA . LEU A 1 92 ? -7.491 6.092 15.393 1.00 77.81 92 LEU A CA 1
ATOM 720 C C . LEU A 1 92 ? -6.586 4.846 15.337 1.00 77.81 92 LEU A C 1
ATOM 722 O O . LEU A 1 92 ? -6.222 4.268 16.363 1.00 77.81 92 LEU A O 1
ATOM 726 N N . LEU A 1 93 ? -6.237 4.400 14.127 1.00 80.94 93 LEU A N 1
ATOM 727 C CA . LEU A 1 93 ? -5.347 3.254 13.961 1.00 80.94 93 LEU A CA 1
ATOM 728 C C . LEU A 1 93 ? -3.907 3.639 14.317 1.00 80.94 93 LEU A C 1
ATOM 730 O O . LEU A 1 93 ? -3.491 4.780 14.107 1.00 80.94 93 LEU A O 1
ATOM 734 N N . PRO A 1 94 ? -3.081 2.682 14.764 1.00 81.94 94 PRO A N 1
ATOM 735 C CA . PRO A 1 94 ? -1.644 2.892 14.788 1.00 81.94 94 PRO A CA 1
ATOM 736 C C . PRO A 1 94 ? -1.142 3.151 13.358 1.00 81.94 94 PRO A C 1
ATOM 738 O O . PRO A 1 94 ? -1.436 2.400 12.428 1.00 81.94 94 PRO A O 1
ATOM 741 N N . MET A 1 95 ? -0.353 4.211 13.184 1.00 82.25 95 MET A N 1
ATOM 742 C CA . MET A 1 95 ? 0.175 4.614 11.874 1.00 82.25 95 MET A CA 1
ATOM 743 C C . MET A 1 95 ? 1.085 3.541 11.259 1.00 82.25 95 MET A C 1
ATOM 745 O O . MET A 1 95 ? 1.051 3.300 10.056 1.00 82.25 95 MET A O 1
ATOM 749 N N . LEU A 1 96 ? 1.882 2.873 12.096 1.00 83.31 96 LEU A N 1
ATOM 750 C CA . LEU A 1 96 ? 2.951 1.976 11.662 1.00 83.31 96 LEU A CA 1
ATOM 751 C C . LEU A 1 96 ? 2.413 0.733 10.919 1.00 83.31 96 LEU A C 1
ATOM 753 O O . LEU A 1 96 ? 2.858 0.503 9.799 1.00 83.31 96 LEU A O 1
ATOM 757 N N . PRO A 1 97 ? 1.415 -0.017 11.441 1.00 85.44 97 PRO A N 1
ATOM 758 C CA . PRO A 1 97 ? 0.827 -1.154 10.727 1.00 85.44 97 PRO A CA 1
ATOM 759 C C . PRO A 1 97 ? 0.157 -0.791 9.397 1.00 85.44 97 PRO A C 1
ATOM 761 O O . PRO A 1 97 ? 0.271 -1.546 8.433 1.00 85.44 97 PRO A O 1
ATOM 764 N N . VAL A 1 98 ? -0.504 0.369 9.320 1.00 87.12 98 VAL A N 1
ATOM 765 C CA . VAL A 1 98 ? -1.173 0.831 8.090 1.00 87.12 98 VAL A CA 1
ATOM 766 C C . VAL A 1 98 ? -0.162 1.192 7.000 1.00 87.12 98 VAL A C 1
ATOM 768 O O . VAL A 1 98 ? -0.474 1.075 5.816 1.00 87.12 98 VAL A O 1
ATOM 771 N N . LEU A 1 99 ? 1.055 1.584 7.388 1.00 89.00 99 LEU A N 1
ATOM 772 C CA . LEU A 1 99 ? 2.129 1.981 6.480 1.00 89.00 99 LEU A CA 1
ATOM 773 C C . LEU A 1 99 ? 3.048 0.827 6.045 1.00 89.00 99 LEU A C 1
ATOM 775 O O . LEU A 1 99 ? 3.880 1.013 5.160 1.00 89.00 99 LEU A O 1
ATOM 779 N N . VAL A 1 100 ? 2.897 -0.374 6.614 1.00 90.88 100 VAL A N 1
ATOM 780 C CA . VAL A 1 100 ? 3.675 -1.556 6.192 1.00 90.88 100 VAL A CA 1
ATOM 781 C C . VAL A 1 100 ? 3.456 -1.898 4.708 1.00 90.88 100 VAL A C 1
ATOM 783 O O . VAL A 1 100 ? 4.455 -2.071 4.010 1.00 90.88 100 VAL 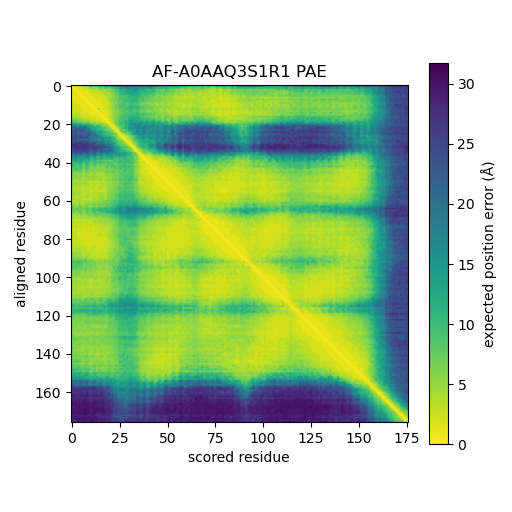A O 1
ATOM 786 N N . PRO A 1 101 ? 2.216 -1.940 4.171 1.00 90.12 101 PRO A N 1
ATOM 787 C CA . PRO A 1 101 ? 1.997 -2.169 2.741 1.00 90.12 101 PRO A CA 1
ATOM 788 C C . PRO A 1 101 ? 2.623 -1.078 1.868 1.00 90.12 101 PRO A C 1
ATOM 790 O O . PRO A 1 101 ? 3.206 -1.386 0.834 1.00 90.12 101 PRO A O 1
ATOM 793 N N . TRP A 1 102 ? 2.574 0.182 2.309 1.00 92.94 102 TRP A N 1
ATOM 794 C CA . TRP A 1 102 ? 3.231 1.295 1.624 1.00 92.94 102 TRP A CA 1
ATOM 795 C C . TRP A 1 102 ? 4.744 1.072 1.501 1.00 92.94 102 TRP A C 1
ATOM 797 O O . TRP A 1 102 ? 5.284 1.171 0.403 1.00 92.94 102 TRP A O 1
ATOM 807 N N . LEU A 1 103 ? 5.420 0.685 2.592 1.00 91.50 103 LEU A N 1
ATOM 808 C CA . LEU A 1 103 ? 6.851 0.346 2.570 1.00 91.50 103 LEU A CA 1
ATOM 809 C C . LEU A 1 103 ? 7.147 -0.866 1.678 1.00 91.50 103 LEU A C 1
ATOM 811 O O . LEU A 1 103 ? 8.146 -0.868 0.960 1.00 91.50 103 LEU A O 1
ATOM 815 N N . GLY A 1 104 ? 6.267 -1.870 1.690 1.00 91.88 104 GLY A N 1
ATOM 816 C CA . GLY A 1 104 ? 6.351 -3.020 0.792 1.00 91.88 104 GLY A CA 1
ATOM 817 C C . GLY A 1 104 ? 6.295 -2.609 -0.681 1.00 91.88 104 GLY A C 1
ATOM 818 O O . GLY A 1 104 ? 7.116 -3.050 -1.480 1.00 91.88 104 GLY A O 1
ATOM 819 N N . ILE A 1 105 ? 5.384 -1.703 -1.045 1.00 92.56 105 ILE A N 1
ATOM 820 C CA . ILE A 1 105 ? 5.284 -1.186 -2.415 1.00 92.56 105 ILE A CA 1
ATOM 821 C C . ILE A 1 105 ? 6.544 -0.400 -2.791 1.00 92.56 105 ILE A C 1
ATOM 823 O O . ILE A 1 105 ? 7.071 -0.599 -3.882 1.00 92.56 105 ILE A O 1
ATOM 827 N N . VAL A 1 106 ? 7.075 0.440 -1.894 1.00 92.94 106 VAL A N 1
ATOM 828 C CA . VAL A 1 106 ? 8.347 1.149 -2.129 1.00 92.94 106 VAL A CA 1
ATOM 829 C C . VAL A 1 106 ? 9.472 0.162 -2.433 1.00 92.94 106 VAL A C 1
ATOM 831 O O . VAL A 1 106 ? 10.188 0.337 -3.417 1.00 92.94 106 VAL A O 1
ATOM 834 N N . GLY A 1 107 ? 9.620 -0.890 -1.625 1.00 92.06 107 GLY A N 1
ATOM 835 C CA . GLY A 1 107 ? 10.650 -1.898 -1.853 1.00 92.06 107 GLY A CA 1
ATOM 836 C C . GLY A 1 107 ? 10.442 -2.670 -3.157 1.00 92.06 107 GLY A C 1
ATOM 837 O O . GLY A 1 107 ? 11.399 -2.853 -3.903 1.00 92.06 107 GLY A O 1
ATOM 838 N N . ALA A 1 108 ? 9.203 -3.035 -3.496 1.00 92.56 108 ALA A N 1
ATOM 839 C CA . ALA A 1 108 ? 8.890 -3.694 -4.763 1.00 92.56 108 ALA A CA 1
ATOM 840 C C . ALA A 1 108 ? 9.219 -2.808 -5.979 1.00 92.56 108 ALA A C 1
ATOM 842 O O . ALA A 1 108 ? 9.790 -3.293 -6.954 1.00 92.56 108 ALA A O 1
ATOM 843 N N . LEU A 1 109 ? 8.921 -1.505 -5.913 1.00 91.38 109 LEU A N 1
ATOM 844 C CA . LEU A 1 109 ? 9.277 -0.538 -6.958 1.00 91.38 109 LEU A CA 1
ATOM 845 C C . LEU A 1 109 ? 10.795 -0.367 -7.082 1.00 91.38 109 LEU A C 1
ATOM 847 O O . LEU A 1 109 ? 11.314 -0.319 -8.196 1.00 91.38 109 LEU A O 1
ATOM 851 N N . MET A 1 110 ? 11.516 -0.341 -5.957 1.00 89.81 110 MET A N 1
ATOM 852 C CA . MET A 1 110 ? 12.980 -0.305 -5.955 1.00 89.81 110 MET A CA 1
ATOM 853 C C . MET A 1 110 ? 13.559 -1.544 -6.637 1.00 89.81 110 MET A C 1
ATOM 855 O O . MET A 1 110 ? 14.352 -1.401 -7.567 1.00 89.81 110 MET A O 1
ATOM 859 N N . VAL A 1 111 ? 13.099 -2.742 -6.253 1.00 90.94 111 VAL A N 1
ATOM 860 C CA . VAL A 1 111 ? 13.470 -4.010 -6.904 1.00 90.94 111 VAL A CA 1
ATOM 861 C C . VAL A 1 111 ? 13.132 -3.960 -8.393 1.00 90.94 111 VAL A C 1
ATOM 863 O O . VAL A 1 111 ? 13.947 -4.348 -9.210 1.00 90.94 111 VAL A O 1
ATOM 866 N N . MET A 1 112 ? 11.988 -3.413 -8.793 1.00 88.06 112 MET A N 1
ATOM 867 C CA . MET A 1 112 ? 11.622 -3.310 -10.208 1.00 88.06 112 MET A CA 1
ATOM 868 C C . MET A 1 112 ? 12.507 -2.332 -11.006 1.00 88.06 112 MET A C 1
ATOM 870 O O . MET A 1 112 ? 12.696 -2.519 -12.209 1.00 88.06 112 MET A O 1
ATOM 874 N N . SER A 1 113 ? 13.045 -1.300 -10.353 1.00 88.12 113 SER A N 1
ATOM 875 C CA . SER A 1 113 ? 13.859 -0.246 -10.973 1.00 88.12 113 SER A CA 1
ATOM 876 C C . SER A 1 113 ? 15.348 -0.571 -11.102 1.00 88.12 113 SER A C 1
ATOM 878 O O . SER A 1 113 ? 16.072 0.163 -11.775 1.00 88.12 113 SER A O 1
ATOM 880 N N . PHE A 1 114 ? 15.818 -1.653 -10.475 1.00 86.75 114 PHE A N 1
ATOM 881 C CA . PHE A 1 114 ? 17.235 -2.009 -10.488 1.00 86.75 114 PHE A CA 1
ATOM 882 C C . PHE A 1 114 ? 17.713 -2.337 -11.918 1.00 86.75 114 PHE A C 1
ATOM 884 O O . PHE A 1 114 ? 17.144 -3.219 -12.563 1.00 86.75 114 PHE A O 1
ATOM 891 N N . PRO A 1 115 ? 18.771 -1.676 -12.430 1.00 87.19 115 PRO A N 1
ATOM 892 C CA . PRO A 1 115 ? 19.218 -1.849 -13.815 1.00 87.19 115 PRO A CA 1
ATOM 893 C C . PRO A 1 115 ? 20.044 -3.124 -14.045 1.00 87.19 115 PRO A C 1
ATOM 895 O O . PRO A 1 115 ? 20.332 -3.463 -15.185 1.00 87.19 115 PRO A O 1
ATOM 898 N N . TRP A 1 116 ? 20.439 -3.833 -12.984 1.00 87.00 116 TRP A N 1
ATOM 899 C CA . TRP A 1 116 ? 21.314 -5.012 -13.060 1.00 87.00 116 TRP A CA 1
ATOM 900 C C . TRP A 1 116 ? 20.618 -6.312 -13.477 1.00 87.00 116 TRP A C 1
ATOM 902 O O . TRP A 1 116 ? 21.268 -7.357 -13.521 1.00 87.00 116 TRP A O 1
ATOM 912 N N . TYR A 1 117 ? 19.318 -6.287 -13.778 1.00 88.44 117 TYR A N 1
ATOM 913 C CA . TYR A 1 117 ? 18.648 -7.486 -14.272 1.00 88.44 117 TYR A CA 1
ATOM 914 C C . TYR A 1 117 ? 18.993 -7.737 -15.740 1.00 88.44 117 TYR A C 1
ATOM 916 O O . TYR A 1 117 ? 18.790 -6.839 -16.557 1.00 88.44 117 TYR A O 1
ATOM 924 N N . PRO A 1 118 ? 19.448 -8.953 -16.088 1.00 87.38 118 PRO A N 1
ATOM 925 C CA . PRO A 1 118 ? 19.746 -9.296 -17.474 1.00 87.38 118 PRO A CA 1
ATOM 926 C C . PRO A 1 118 ? 18.473 -9.332 -18.330 1.00 87.38 118 PRO A C 1
ATOM 928 O O . PRO A 1 118 ? 18.493 -8.882 -19.468 1.00 87.38 118 PRO A O 1
ATOM 931 N N . ASP A 1 119 ? 17.350 -9.786 -17.754 1.00 91.94 119 ASP A N 1
ATOM 932 C CA . ASP A 1 119 ? 16.075 -9.967 -18.450 1.00 91.94 119 ASP A CA 1
ATOM 933 C C . ASP A 1 119 ? 14.868 -9.601 -17.577 1.00 91.94 119 ASP A C 1
ATOM 935 O O . ASP A 1 119 ? 14.906 -9.629 -16.341 1.00 91.94 119 ASP A O 1
ATOM 939 N N . GLY A 1 120 ? 13.729 -9.358 -18.235 1.00 89.19 120 GLY A N 1
ATOM 940 C CA . GLY A 1 120 ? 12.448 -9.110 -17.569 1.00 89.19 120 GLY A CA 1
ATOM 941 C C . GLY A 1 120 ? 11.951 -10.281 -16.710 1.00 89.19 120 GLY A C 1
ATOM 942 O O . GLY A 1 120 ? 11.253 -10.045 -15.725 1.00 89.19 120 GLY A O 1
ATOM 943 N N . VAL A 1 121 ? 12.343 -11.519 -17.038 1.00 92.44 121 VAL A N 1
ATOM 944 C CA . VAL A 1 121 ? 11.983 -12.730 -16.278 1.00 92.44 121 VAL A CA 1
ATOM 945 C C . VAL A 1 121 ? 12.674 -12.748 -14.915 1.00 92.44 121 VAL A C 1
ATOM 947 O O . VAL A 1 121 ? 12.015 -12.947 -13.896 1.00 92.44 121 VAL A O 1
ATOM 950 N N . VAL A 1 122 ? 13.982 -12.470 -14.873 1.00 92.56 122 VAL A N 1
ATOM 951 C CA . VAL A 1 122 ? 14.752 -12.424 -13.617 1.00 92.56 122 VAL A CA 1
ATOM 952 C C . VAL A 1 122 ? 14.216 -11.324 -12.702 1.00 92.56 122 VAL A C 1
ATOM 954 O O . VAL A 1 122 ? 14.066 -11.535 -11.501 1.00 92.56 122 VAL A O 1
ATOM 957 N N . ARG A 1 123 ? 13.835 -10.180 -13.282 1.00 91.62 123 ARG A N 1
ATOM 958 C CA . ARG A 1 123 ? 13.178 -9.088 -12.556 1.00 91.62 123 ARG A CA 1
ATOM 959 C C . ARG A 1 123 ? 11.813 -9.490 -11.986 1.00 91.62 123 ARG A C 1
ATOM 961 O O . ARG A 1 123 ? 11.480 -9.115 -10.869 1.00 91.62 123 ARG A O 1
ATOM 968 N N . ALA A 1 124 ? 11.001 -10.244 -12.725 1.00 91.50 124 ALA A N 1
ATOM 969 C CA . ALA A 1 124 ? 9.714 -10.713 -12.209 1.00 91.50 124 ALA A CA 1
ATOM 970 C C . ALA A 1 124 ? 9.900 -11.708 -11.048 1.00 91.50 124 ALA A C 1
ATOM 972 O O . ALA A 1 124 ? 9.216 -11.604 -10.030 1.00 91.50 124 ALA A O 1
ATOM 973 N N . LEU A 1 125 ? 10.868 -12.623 -11.168 1.00 94.00 125 LEU A N 1
ATOM 974 C CA . LEU A 1 125 ? 11.214 -13.570 -10.106 1.00 94.00 125 LEU A CA 1
ATOM 975 C C . LEU A 1 125 ? 11.745 -12.861 -8.853 1.00 94.00 125 LEU A C 1
ATOM 977 O O . LEU A 1 125 ? 11.349 -13.219 -7.747 1.00 94.00 125 LEU A O 1
ATOM 981 N N . SER A 1 126 ? 12.584 -11.830 -8.996 1.00 92.69 126 SER A N 1
ATOM 982 C CA . SER A 1 126 ? 13.097 -11.075 -7.845 1.00 92.69 126 SER A CA 1
ATOM 983 C C . SER A 1 126 ? 11.989 -10.319 -7.106 1.00 92.69 126 SER A C 1
ATOM 985 O O . SER A 1 126 ? 11.942 -10.354 -5.875 1.00 92.69 126 SER A O 1
ATOM 987 N N . VAL A 1 127 ? 11.052 -9.701 -7.834 1.00 93.69 127 VAL A N 1
ATOM 988 C CA . VAL A 1 127 ? 9.862 -9.065 -7.242 1.00 93.69 127 VAL A CA 1
ATOM 989 C C . VAL A 1 127 ? 8.985 -10.102 -6.538 1.00 93.69 127 VAL A C 1
ATOM 991 O O . VAL A 1 127 ? 8.490 -9.835 -5.445 1.00 93.69 127 VAL A O 1
ATOM 994 N N . PHE A 1 128 ? 8.823 -11.296 -7.112 1.00 93.25 128 PHE A N 1
ATOM 995 C CA . PHE A 1 128 ? 8.058 -12.372 -6.485 1.00 93.25 128 PHE A CA 1
ATOM 996 C C . PHE A 1 128 ? 8.691 -12.846 -5.170 1.00 93.25 128 PHE A C 1
ATOM 998 O O . PHE A 1 128 ? 7.995 -12.959 -4.163 1.00 93.25 1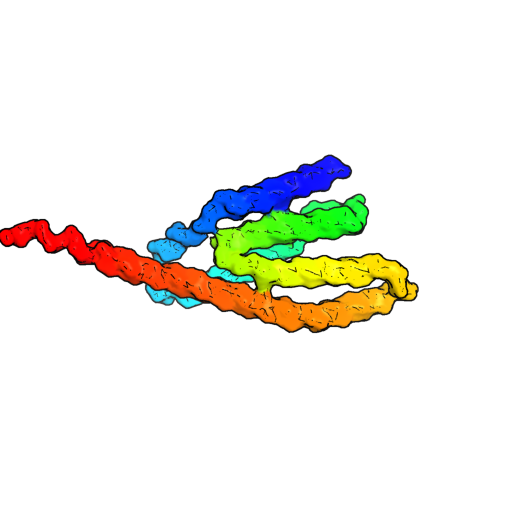28 PHE A O 1
ATOM 1005 N N . VAL A 1 129 ? 10.010 -13.060 -5.145 1.00 94.56 129 VAL A N 1
ATOM 1006 C CA . VAL A 1 129 ? 10.741 -13.411 -3.916 1.00 94.56 129 VAL A CA 1
ATOM 1007 C C . VAL A 1 129 ? 10.580 -12.312 -2.867 1.00 94.56 129 VAL A C 1
ATOM 1009 O O . VAL A 1 129 ? 10.269 -12.601 -1.714 1.00 94.56 129 VAL A O 1
ATOM 1012 N N . TYR A 1 130 ? 10.703 -11.046 -3.266 1.00 94.12 130 TYR A N 1
ATOM 1013 C CA . TYR A 1 130 ? 10.468 -9.915 -2.372 1.00 94.12 130 TYR A CA 1
ATOM 1014 C C . TYR A 1 130 ? 9.033 -9.903 -1.807 1.00 94.12 130 TYR A C 1
ATOM 1016 O O . TYR A 1 130 ? 8.834 -9.714 -0.603 1.00 94.12 130 TYR A O 1
ATOM 1024 N N . ALA A 1 131 ? 8.023 -10.144 -2.646 1.00 93.06 131 ALA A N 1
ATOM 1025 C CA . ALA A 1 131 ? 6.624 -10.233 -2.230 1.00 93.06 131 ALA A CA 1
ATOM 1026 C C . ALA A 1 131 ? 6.400 -11.389 -1.239 1.00 93.06 131 ALA A C 1
ATOM 1028 O O . ALA A 1 131 ? 5.744 -11.216 -0.214 1.00 93.06 131 ALA A O 1
ATOM 1029 N N . PHE A 1 132 ? 7.010 -12.547 -1.493 1.00 93.81 132 PHE A N 1
ATOM 1030 C CA . PHE A 1 132 ? 6.949 -13.698 -0.596 1.00 93.81 132 PHE A CA 1
ATOM 1031 C C . PHE A 1 132 ? 7.594 -13.399 0.766 1.00 93.81 132 PHE A C 1
ATOM 1033 O O . PHE A 1 132 ? 7.005 -13.679 1.808 1.00 93.81 132 PHE A O 1
ATOM 1040 N N . CYS A 1 133 ? 8.765 -12.757 0.777 1.00 93.94 133 CYS A N 1
ATOM 1041 C CA . CYS A 1 133 ? 9.447 -12.360 2.010 1.00 93.94 133 CYS A CA 1
ATOM 1042 C C . CYS A 1 133 ? 8.704 -11.260 2.787 1.00 93.94 133 CYS A C 1
ATOM 1044 O O . CYS A 1 133 ? 8.792 -11.212 4.012 1.00 93.94 133 CYS A O 1
ATOM 1046 N N . SER A 1 134 ? 7.974 -10.377 2.101 1.00 92.69 134 SER A N 1
ATOM 1047 C CA . SER A 1 134 ? 7.205 -9.290 2.728 1.00 92.69 134 SER A CA 1
ATOM 1048 C C . SER A 1 134 ? 5.815 -9.723 3.214 1.00 92.69 134 SER A C 1
ATOM 1050 O O . SER A 1 134 ? 5.280 -9.113 4.143 1.00 92.69 134 SER A O 1
ATOM 1052 N N . ALA A 1 135 ? 5.258 -10.812 2.676 1.00 92.19 135 ALA A N 1
ATOM 1053 C CA . ALA A 1 135 ? 3.969 -11.379 3.075 1.00 92.19 135 ALA A CA 1
ATOM 1054 C C . ALA A 1 135 ? 3.777 -11.567 4.600 1.00 92.19 135 ALA A C 1
ATOM 1056 O O . ALA A 1 135 ? 2.750 -11.108 5.111 1.00 92.19 135 ALA A O 1
ATOM 1057 N N . PRO A 1 136 ? 4.716 -12.156 5.375 1.00 93.12 136 PRO A N 1
ATOM 1058 C CA . PRO A 1 136 ? 4.537 -12.309 6.823 1.00 93.12 136 PRO A CA 1
ATOM 1059 C C . PRO A 1 136 ? 4.458 -10.967 7.565 1.00 93.12 136 PRO A C 1
ATOM 1061 O O . PRO A 1 136 ? 3.715 -10.846 8.539 1.00 93.12 136 PRO A O 1
ATOM 1064 N N . PHE A 1 137 ? 5.168 -9.937 7.096 1.00 91.94 137 PHE A N 1
ATOM 1065 C CA . PHE A 1 137 ? 5.121 -8.600 7.695 1.00 91.94 137 PHE A CA 1
ATOM 1066 C C . PHE A 1 137 ? 3.778 -7.915 7.440 1.00 91.94 137 PHE A C 1
ATOM 1068 O O . PHE A 1 137 ? 3.217 -7.302 8.350 1.00 91.94 137 PHE A O 1
ATOM 1075 N N . VAL A 1 138 ? 3.245 -8.056 6.224 1.00 90.94 138 VAL A N 1
ATOM 1076 C CA . VAL A 1 138 ? 1.915 -7.552 5.849 1.00 90.94 138 VAL A CA 1
ATOM 1077 C C . VAL A 1 138 ? 0.819 -8.284 6.625 1.00 90.94 138 VAL A C 1
ATOM 1079 O O . VAL A 1 138 ? -0.122 -7.664 7.115 1.00 90.94 138 VAL A O 1
ATOM 1082 N N . TRP A 1 139 ? 0.949 -9.597 6.811 1.00 91.75 139 TRP A N 1
ATOM 1083 C CA . TRP A 1 139 ? 0.018 -10.358 7.640 1.00 91.75 139 TRP A CA 1
ATOM 1084 C C . TRP A 1 139 ? 0.050 -9.899 9.102 1.00 91.75 139 TRP A C 1
ATOM 1086 O O . TRP A 1 139 ? -0.988 -9.600 9.694 1.00 91.75 139 TRP A O 1
ATOM 1096 N N . ALA A 1 140 ? 1.246 -9.763 9.680 1.00 91.56 140 ALA A N 1
ATOM 1097 C CA . ALA A 1 140 ? 1.410 -9.274 11.045 1.00 91.56 140 ALA A CA 1
ATOM 1098 C C . ALA A 1 140 ? 0.835 -7.858 11.223 1.00 91.56 140 ALA A C 1
ATOM 1100 O O . ALA A 1 140 ? 0.228 -7.559 12.256 1.00 91.56 140 ALA A O 1
ATOM 1101 N N . SER A 1 141 ? 0.986 -6.985 10.223 1.00 89.38 141 SER A N 1
ATOM 1102 C CA . SER A 1 141 ? 0.403 -5.646 10.263 1.00 89.38 141 SER A CA 1
ATOM 1103 C C . SER A 1 141 ? -1.123 -5.683 10.179 1.00 89.38 141 SER A C 1
ATOM 1105 O O . SER A 1 141 ? -1.778 -4.988 10.954 1.00 89.38 141 SER A O 1
ATOM 1107 N N . MET A 1 142 ? -1.699 -6.549 9.341 1.00 88.06 142 MET A N 1
ATOM 1108 C CA . MET A 1 142 ? -3.146 -6.755 9.254 1.00 88.06 142 MET A CA 1
ATOM 1109 C C . MET A 1 142 ? -3.735 -7.218 10.592 1.00 88.06 142 MET A C 1
ATOM 1111 O O . MET A 1 142 ? -4.725 -6.650 11.057 1.00 88.06 142 MET A O 1
ATOM 1115 N N . VAL A 1 143 ? -3.094 -8.178 11.264 1.00 89.69 143 VAL A N 1
ATOM 1116 C CA . VAL A 1 143 ? -3.516 -8.637 12.598 1.00 89.69 143 VAL A CA 1
ATOM 1117 C C . VAL A 1 143 ? -3.480 -7.489 13.611 1.00 89.69 143 VAL A C 1
ATOM 1119 O O . VAL A 1 143 ? -4.427 -7.319 14.377 1.00 89.69 143 VAL A O 1
ATOM 1122 N N . ARG A 1 144 ? -2.437 -6.646 13.581 1.00 88.25 144 ARG A N 1
ATOM 1123 C CA . ARG A 1 144 ? -2.334 -5.463 14.456 1.00 88.25 144 ARG A CA 1
ATOM 1124 C C . ARG A 1 144 ? -3.398 -4.408 14.174 1.00 88.25 144 ARG A C 1
ATOM 1126 O O . ARG A 1 144 ? -3.857 -3.751 15.105 1.00 88.25 144 ARG A O 1
ATOM 1133 N N . ILE A 1 145 ? -3.786 -4.225 12.915 1.00 87.00 145 ILE A N 1
ATOM 1134 C CA . ILE A 1 145 ? -4.872 -3.318 12.531 1.00 87.00 145 ILE A CA 1
ATOM 1135 C C . ILE A 1 145 ? -6.192 -3.813 13.127 1.00 87.00 145 ILE A C 1
ATOM 1137 O O . ILE A 1 145 ? -6.893 -3.049 13.787 1.00 87.00 145 ILE A O 1
ATOM 1141 N N . VAL A 1 146 ? -6.503 -5.099 12.944 1.00 86.81 146 VAL A N 1
ATOM 1142 C CA . VAL A 1 146 ? -7.739 -5.702 13.456 1.00 86.81 146 VAL A CA 1
ATOM 1143 C C . VAL A 1 146 ? -7.781 -5.668 14.984 1.00 86.81 146 VAL A C 1
ATOM 1145 O O . VAL A 1 146 ? -8.819 -5.312 15.541 1.00 86.81 146 VAL A O 1
ATOM 1148 N N . SER A 1 147 ? -6.672 -5.967 15.666 1.00 85.44 147 SER A N 1
ATOM 1149 C CA . SER A 1 147 ? -6.621 -5.915 17.130 1.00 85.44 147 SER A CA 1
ATOM 1150 C C . SER A 1 147 ? -6.707 -4.487 17.669 1.00 85.44 147 SER A C 1
ATOM 1152 O O . SER A 1 147 ? -7.381 -4.248 18.665 1.00 85.44 147 SER A O 1
ATOM 1154 N N . SER A 1 148 ? -6.100 -3.511 16.990 1.00 82.56 148 SER A N 1
ATOM 1155 C CA . SER A 1 148 ? -6.205 -2.099 17.381 1.00 82.56 148 SER A CA 1
ATOM 1156 C C . SER A 1 148 ? -7.623 -1.569 17.196 1.00 82.56 148 SER A C 1
ATOM 1158 O O . SER A 1 148 ? -8.117 -0.845 18.052 1.00 82.56 148 SER A O 1
ATOM 1160 N N . LEU A 1 149 ? -8.308 -1.976 16.123 1.00 81.50 149 LEU A N 1
ATOM 1161 C CA . LEU A 1 149 ? -9.731 -1.693 15.940 1.00 81.50 149 LEU A CA 1
ATOM 1162 C C . LEU A 1 149 ? -10.561 -2.296 17.078 1.00 81.50 149 LEU A C 1
ATOM 1164 O O . LEU A 1 149 ? -11.411 -1.601 17.621 1.00 81.50 149 LEU A O 1
ATOM 1168 N N . GLN A 1 150 ? -10.281 -3.541 17.484 1.00 80.94 150 GLN A N 1
ATOM 1169 C CA . GLN A 1 150 ? -10.950 -4.166 18.633 1.00 80.94 150 GLN A CA 1
ATOM 1170 C C . GLN A 1 150 ? -10.737 -3.380 19.924 1.00 80.94 150 GLN A C 1
ATOM 1172 O O . GLN A 1 150 ? -11.711 -3.052 20.589 1.00 80.94 150 GLN A O 1
ATOM 1177 N N . LEU A 1 151 ? -9.491 -3.023 20.245 1.00 75.56 151 LEU A N 1
ATOM 1178 C CA . LEU A 1 151 ? -9.160 -2.275 21.460 1.00 75.56 151 LEU A CA 1
ATOM 1179 C C . LEU A 1 151 ? -9.777 -0.871 21.471 1.00 75.56 151 LEU A C 1
ATOM 1181 O O . LEU A 1 151 ? -10.285 -0.430 22.500 1.00 75.56 151 LEU A O 1
ATOM 1185 N N . SER A 1 152 ? -9.761 -0.167 20.337 1.00 70.44 152 SER A N 1
ATOM 1186 C CA . SER A 1 152 ? -10.412 1.141 20.210 1.00 70.44 152 SER A CA 1
ATOM 1187 C C . SER A 1 152 ? -11.925 1.036 20.405 1.00 70.44 152 SER A C 1
ATOM 1189 O O . SER A 1 152 ? -12.522 1.902 21.037 1.00 70.44 152 SER A O 1
ATOM 1191 N N . LEU A 1 153 ? -12.541 -0.043 19.920 1.00 69.31 153 LEU A N 1
ATOM 1192 C CA . LEU A 1 153 ? -13.983 -0.269 20.030 1.00 69.31 153 LEU A CA 1
ATOM 1193 C C . LEU A 1 153 ? -14.394 -0.735 21.432 1.00 69.31 153 LEU A C 1
ATOM 1195 O O . LEU A 1 153 ? -15.418 -0.289 21.940 1.00 69.31 153 LEU A O 1
ATOM 1199 N N . GLU A 1 154 ? -13.575 -1.546 22.101 1.00 66.25 154 GLU A N 1
ATOM 1200 C CA . GLU A 1 154 ? -13.754 -1.899 23.512 1.00 66.25 154 GLU A CA 1
ATOM 1201 C C . GLU A 1 154 ? -13.617 -0.671 24.416 1.00 66.25 154 GLU A C 1
ATOM 1203 O O . GLU A 1 154 ? -14.464 -0.437 25.275 1.00 66.25 154 GLU A O 1
ATOM 1208 N N . ARG A 1 155 ? -12.602 0.175 24.198 1.00 61.25 155 ARG A N 1
ATOM 1209 C CA . ARG A 1 155 ? -12.412 1.415 24.969 1.00 61.25 155 ARG A CA 1
ATOM 1210 C C . ARG A 1 155 ? -13.623 2.346 24.871 1.00 61.25 155 ARG A C 1
ATOM 1212 O O . ARG A 1 155 ? -14.035 2.913 25.881 1.00 61.25 155 ARG A O 1
ATOM 1219 N N . GLU A 1 156 ? -14.209 2.468 23.685 1.00 57.94 156 GLU A N 1
ATOM 1220 C CA . GLU A 1 156 ? -15.446 3.225 23.456 1.00 57.94 156 GLU A CA 1
ATOM 1221 C C . GLU A 1 156 ? -16.698 2.520 24.008 1.00 57.94 156 GLU A C 1
ATOM 1223 O O . GLU A 1 156 ? -17.703 3.184 24.220 1.00 57.94 156 GLU A O 1
ATOM 1228 N N . ALA A 1 157 ? -16.663 1.212 24.287 1.00 55.75 157 ALA A N 1
ATOM 1229 C CA . ALA A 1 157 ? -17.730 0.491 24.993 1.00 55.75 157 ALA A CA 1
ATOM 1230 C C . ALA A 1 157 ? -17.622 0.613 26.529 1.00 55.75 157 ALA A C 1
ATOM 1232 O O . ALA A 1 157 ? -18.639 0.577 27.221 1.00 55.75 157 ALA A O 1
ATOM 1233 N N . PHE A 1 158 ? -1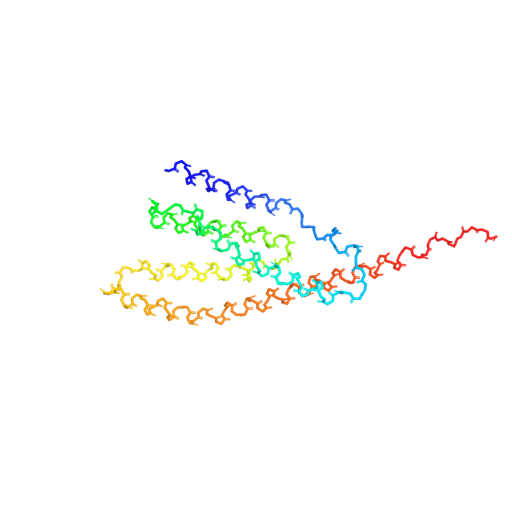6.418 0.840 27.072 1.00 47.44 158 PHE A N 1
ATOM 1234 C CA . PHE A 1 158 ? -16.187 1.068 28.509 1.00 47.44 158 PHE A CA 1
ATOM 1235 C C . PHE A 1 158 ? -16.420 2.523 28.969 1.00 47.44 158 PHE A C 1
ATOM 1237 O O . PHE A 1 158 ? -16.758 2.752 30.132 1.00 47.44 158 PHE A O 1
ATOM 1244 N N . LEU A 1 159 ? -16.267 3.521 28.090 1.00 48.75 159 LEU A N 1
ATOM 1245 C CA . LEU A 1 159 ? -16.596 4.928 28.386 1.00 48.75 159 LEU A CA 1
ATOM 1246 C C . LEU A 1 159 ? -18.103 5.212 28.651 1.00 48.75 159 LEU A C 1
ATOM 1248 O O . LEU A 1 159 ? -18.388 6.017 29.542 1.00 48.75 159 LEU A O 1
ATOM 1252 N N . PRO A 1 160 ? -19.074 4.563 27.976 1.00 49.03 160 PRO A N 1
ATOM 1253 C CA . PRO A 1 160 ? -20.501 4.703 28.253 1.00 49.03 160 PRO A CA 1
ATOM 1254 C C . PRO A 1 160 ? -20.896 4.217 29.646 1.00 49.03 160 PRO A C 1
ATOM 1256 O O . PRO A 1 160 ? -21.709 4.872 30.289 1.00 49.03 160 PRO A O 1
ATOM 1259 N N . ALA A 1 161 ? -20.301 3.126 30.148 1.00 45.81 161 ALA A N 1
ATOM 1260 C CA . ALA A 1 161 ? -20.637 2.591 31.471 1.00 45.81 161 ALA A CA 1
ATOM 1261 C C . ALA A 1 161 ? -20.360 3.619 32.580 1.00 45.81 161 ALA A C 1
ATOM 1263 O O . ALA A 1 161 ? -21.211 3.880 33.421 1.00 45.81 161 ALA A O 1
ATOM 1264 N N . ARG A 1 162 ? -19.215 4.316 32.524 1.00 42.97 162 ARG A N 1
ATOM 1265 C CA . ARG A 1 162 ? -18.889 5.350 33.522 1.00 42.97 162 ARG A CA 1
ATOM 1266 C C . ARG A 1 162 ? -19.730 6.625 33.406 1.00 42.97 162 ARG A C 1
ATOM 1268 O O . ARG A 1 162 ? -19.921 7.311 34.412 1.00 42.97 162 ARG A O 1
ATOM 1275 N N . LEU A 1 163 ? -20.216 6.972 32.213 1.00 45.75 163 LEU A N 1
ATOM 1276 C CA . LEU A 1 163 ? -21.060 8.159 32.018 1.00 45.75 163 LEU A CA 1
ATOM 1277 C C . LEU A 1 163 ? -22.534 7.909 32.363 1.00 45.75 163 LEU A C 1
ATOM 1279 O O . LEU A 1 163 ? -23.197 8.809 32.873 1.00 45.75 163 LEU A O 1
ATOM 1283 N N . VAL A 1 164 ? -23.037 6.690 32.160 1.00 45.84 164 VAL A N 1
ATOM 1284 C CA . VAL A 1 164 ? -24.391 6.314 32.587 1.00 45.84 164 VAL A CA 1
ATOM 1285 C C . VAL A 1 164 ? -24.461 6.197 34.116 1.00 45.84 164 VAL A C 1
ATOM 1287 O O . VAL A 1 164 ? -25.371 6.779 34.706 1.00 45.84 164 VAL A O 1
ATOM 1290 N N . GLU A 1 165 ? -23.452 5.613 34.779 1.00 41.66 165 GLU A N 1
ATOM 1291 C CA . GLU A 1 165 ? -23.391 5.550 36.254 1.00 41.66 165 GLU A CA 1
ATOM 1292 C C . GLU A 1 165 ? -23.278 6.936 36.924 1.00 41.66 165 GLU A C 1
ATOM 1294 O O . GLU A 1 165 ? -23.765 7.140 38.034 1.00 41.66 165 GLU A O 1
ATOM 1299 N N . SER A 1 166 ? -22.658 7.920 36.259 1.00 40.69 166 SER A N 1
ATOM 1300 C CA . SER A 1 166 ? -22.503 9.283 36.803 1.00 40.69 166 SER A CA 1
ATOM 1301 C C . SER A 1 166 ? -23.712 10.190 36.565 1.00 40.69 166 SER A C 1
ATOM 1303 O O . SER A 1 166 ? -23.834 11.220 37.226 1.00 40.69 166 SER A O 1
ATOM 1305 N N . SER A 1 167 ? -24.642 9.799 35.688 1.00 39.78 167 SER A N 1
ATOM 1306 C CA . SER A 1 167 ? -25.891 10.539 35.453 1.00 39.78 167 SER A CA 1
ATOM 1307 C C . SER A 1 167 ? -27.058 10.105 36.355 1.00 39.78 167 SER A C 1
ATOM 1309 O O . SER A 1 167 ? -28.075 10.792 36.404 1.00 39.78 167 SER A O 1
ATOM 1311 N N . SER A 1 168 ? -26.912 9.010 37.113 1.00 38.22 168 SER A N 1
ATOM 1312 C CA . SER A 1 168 ? -27.997 8.442 37.932 1.00 38.22 168 SER A CA 1
ATOM 1313 C C . SER A 1 168 ? -28.077 8.968 39.376 1.00 38.22 168 SER A C 1
ATOM 1315 O O . SER A 1 168 ? -29.033 8.636 40.071 1.00 38.22 168 SER A O 1
ATOM 1317 N N . ASN A 1 169 ? -27.131 9.788 39.854 1.00 41.69 169 ASN A N 1
ATOM 1318 C CA . ASN A 1 169 ? -27.047 10.125 41.289 1.00 41.69 169 ASN A CA 1
ATOM 1319 C C . ASN A 1 169 ? -27.281 11.601 41.660 1.00 41.69 169 ASN A C 1
ATOM 1321 O O . ASN A 1 169 ? -26.995 11.981 42.791 1.00 41.69 169 ASN A O 1
ATOM 1325 N N . SER A 1 170 ? -27.839 12.444 40.780 1.00 40.88 170 SER A N 1
ATOM 1326 C CA . SER A 1 170 ? -28.109 13.858 41.127 1.00 40.88 170 SER A CA 1
ATOM 1327 C C . SER A 1 170 ? -29.591 14.255 41.225 1.00 40.88 170 SER A C 1
ATOM 1329 O O . SER A 1 170 ? -29.882 15.449 41.263 1.00 40.88 170 SER A O 1
ATOM 1331 N N . TRP A 1 171 ? -30.531 13.299 41.281 1.00 43.09 171 TRP A N 1
ATOM 1332 C CA . TRP A 1 171 ? -31.976 13.578 41.442 1.00 43.09 171 TRP A CA 1
ATOM 1333 C C . TRP A 1 171 ? -32.545 13.114 42.796 1.00 43.09 171 TRP A C 1
ATOM 1335 O O . TRP A 1 171 ? -33.736 12.886 42.935 1.00 43.09 171 TRP A O 1
ATOM 1345 N N . PHE A 1 172 ? -31.733 12.970 43.839 1.00 45.06 172 PHE A N 1
ATOM 1346 C CA . PHE A 1 172 ? -32.258 12.715 45.185 1.00 45.06 172 PHE A CA 1
ATOM 1347 C C . PHE A 1 172 ? -31.578 13.637 46.186 1.00 45.06 172 PHE A C 1
ATOM 1349 O O . PHE A 1 172 ? -30.653 13.248 46.881 1.00 45.06 172 PHE A O 1
ATOM 1356 N N . ASN A 1 173 ? -32.013 14.897 46.199 1.00 44.22 173 ASN A N 1
ATOM 1357 C CA . ASN A 1 173 ? -32.027 15.728 47.403 1.00 44.22 173 ASN A CA 1
ATOM 1358 C C . ASN A 1 173 ? -32.942 16.937 47.175 1.00 44.22 173 ASN A C 1
ATOM 1360 O O . ASN A 1 173 ? -32.506 18.070 46.982 1.00 44.22 173 ASN A O 1
ATOM 1364 N N . LYS A 1 174 ? -34.251 16.675 47.175 1.00 46.19 174 LYS A N 1
ATOM 1365 C CA . LYS A 1 174 ? -35.252 17.681 47.526 1.00 46.19 174 LYS A CA 1
ATOM 1366 C C . LYS A 1 174 ? -36.411 16.977 48.235 1.00 46.19 174 LYS A C 1
ATOM 1368 O O . LYS A 1 174 ? -37.008 16.094 47.628 1.00 46.19 174 LYS A O 1
ATOM 1373 N N . LEU A 1 175 ? -36.717 17.451 49.454 1.00 45.06 175 LEU A N 1
ATOM 1374 C CA . LEU A 1 175 ? -37.732 16.995 50.432 1.00 45.06 175 LEU A CA 1
ATOM 1375 C C . LEU A 1 175 ? -37.193 15.848 51.313 1.00 45.06 175 LEU A C 1
ATOM 1377 O O . LEU A 1 175 ? -36.962 14.762 50.800 1.00 45.06 175 LEU A O 1
ATOM 1381 N N . TYR A 1 176 ? -36.901 16.014 52.606 1.00 40.06 176 TYR A N 1
ATOM 1382 C CA . TYR A 1 176 ? -37.553 16.774 53.683 1.00 40.06 176 TYR A CA 1
ATOM 1383 C C . TYR A 1 176 ? -36.518 17.185 54.741 1.00 40.06 176 TYR A C 1
ATOM 1385 O O . TYR A 1 176 ? -35.550 16.411 54.920 1.00 40.06 176 TYR A O 1
#

Foldseek 3Di:
DVVLVVLLVVLVVLLVVLVVDQADPPPPPPDDDDPCLVVVLVVVLVVLVVQLVCLLVVLVVVQDPVDDPVSSLVSSLSSSLSSLSNSCRHQVADSVLSCLVSVLVVVLVVLLPDPPDPDPVVSVVSSVVSCVVSVVVNVVSSVSRSVRSVVVSVVVVVVVVVVVVVVPPDPPDDDD

InterPro domains:
  IPR059839 PGSIP7/8, C-terminal domain [PF28460] (1-158)

Secondary structure (DSSP, 8-state):
-HHHHHHHHHHHHHHHHHHHS----TTTGGG--TTSHHHHHHHHHHHHHHHHHHHHHHHHHHS-TTS-HHHHHHHHHHHHHHHHHHHHHHHT--HHHHHHHHHHHHHHHHHHH-TT-SSHHHHHHHHHHHHHHHHHHHHHHHHHHHHHHHHHHHHHHHHHHHHHHHHSSSS-----

Sequence (176 aa):
MAVILIQSAIYLGVIAMTRLARPSFSKLCYRRSDKSINLVHNSLKIVALWCILAAYVTPFFIIPHTVHPILGWILYLLGAFALCSIAINVFLLPMLPVLVPWLGIVGALMVMSFPWYPDGVVRALSVFVYAFCSAPFVWASMVRIVSSLQLSLEREAFLPARLVESSSNSWFNKLY

pLDDT: mean 78.85, std 16.84, range [38.22, 94.56]

Solvent-accessible surface area (backbone atoms only — not comparable to full-atom values): 10141 Å² total; per-residue (Å²): 111,70,70,58,52,52,52,52,51,51,31,52,49,45,45,53,49,43,72,69,52,77,73,73,64,79,76,75,75,76,78,72,64,91,89,46,53,70,60,54,53,51,49,51,53,53,51,53,52,50,50,51,51,44,23,60,51,51,33,64,76,70,55,65,88,88,50,59,68,71,62,45,50,54,52,34,54,48,35,24,51,23,42,40,46,44,51,29,40,67,63,68,45,67,63,67,45,70,41,44,58,56,54,50,50,53,50,44,50,51,58,66,65,52,82,85,51,93,43,72,64,61,40,51,52,52,40,48,53,51,50,60,69,44,46,64,58,46,50,54,19,50,53,50,51,55,51,47,49,49,52,57,51,49,53,64,60,56,53,54,58,60,54,57,65,67,68,72,74,82,85,80,89,80,90,134

Organism: Vigna mungo (NCBI:txid3915)

Mean predicted aligned error: 10.3 Å

Nearest PDB structures (foldseek):
  4huq-assembly1_S  TM=2.622E-01  e=1.970E+00  Levilactobacillus brevis ATCC 367
  8hf2-assembly1_A  TM=3.798E-01  e=6.093E+00  Arabidopsis thaliana
  2q13-assembly1_A-2  TM=2.401E-01  e=3.126E+00  Homo sapiens